Protein AF-A0A6B2LP23-F1 (afdb_monomer)

Structure (mmCIF, N/CA/C/O backbone):
data_AF-A0A6B2LP23-F1
#
_entry.id   AF-A0A6B2LP23-F1
#
loop_
_atom_site.group_PDB
_atom_site.id
_atom_site.type_symbol
_atom_site.label_atom_id
_atom_site.label_alt_id
_atom_site.label_comp_id
_atom_site.label_asym_id
_atom_site.label_entity_id
_atom_site.label_seq_id
_atom_site.pdbx_PDB_ins_code
_atom_site.Cartn_x
_atom_site.Cartn_y
_atom_site.Cartn_z
_atom_site.occupancy
_atom_site.B_iso_or_equiv
_atom_site.auth_seq_id
_atom_site.auth_comp_id
_atom_site.auth_asym_id
_atom_site.auth_atom_id
_atom_site.pdbx_PDB_model_num
ATOM 1 N N . MET A 1 1 ? 2.283 -11.602 -9.564 1.00 88.62 1 MET A N 1
ATOM 2 C CA . MET A 1 1 ? 1.653 -10.285 -9.827 1.00 88.62 1 MET A CA 1
ATOM 3 C C . MET A 1 1 ? 2.358 -9.670 -11.023 1.00 88.62 1 MET A C 1
ATOM 5 O O . MET A 1 1 ? 3.571 -9.829 -11.100 1.00 88.62 1 MET A O 1
ATOM 9 N N . PHE A 1 2 ? 1.636 -9.010 -11.930 1.00 93.81 2 PHE A N 1
ATOM 10 C CA . PHE A 1 2 ? 2.266 -8.207 -12.982 1.00 93.81 2 PHE A CA 1
ATOM 11 C C . PHE A 1 2 ? 2.449 -6.763 -12.512 1.00 93.81 2 PHE A C 1
ATOM 13 O O . PHE A 1 2 ? 1.570 -6.232 -11.833 1.00 93.81 2 PHE A O 1
ATOM 20 N N . CYS A 1 3 ? 3.569 -6.142 -12.864 1.00 94.75 3 CYS A N 1
ATOM 21 C CA . CYS A 1 3 ? 3.855 -4.735 -12.596 1.00 94.75 3 CYS A CA 1
ATOM 22 C C . CYS A 1 3 ? 4.630 -4.119 -13.772 1.00 94.75 3 CYS A C 1
ATOM 24 O O . CYS A 1 3 ? 5.289 -4.834 -14.522 1.00 94.75 3 CYS A O 1
ATOM 26 N N . TRP A 1 4 ? 4.473 -2.814 -13.979 1.00 96.56 4 TRP A N 1
ATOM 27 C CA . TRP A 1 4 ? 5.158 -2.023 -15.006 1.00 96.56 4 TRP A CA 1
ATOM 28 C C . TRP A 1 4 ? 5.021 -0.530 -14.681 1.00 96.56 4 TRP A C 1
ATOM 30 O O . TRP A 1 4 ? 4.245 -0.148 -13.803 1.00 96.56 4 TRP A O 1
ATOM 40 N N . GLY A 1 5 ? 5.747 0.315 -15.404 1.00 96.88 5 GLY A N 1
ATOM 41 C CA . GLY A 1 5 ? 5.750 1.767 -15.277 1.00 96.88 5 GLY A CA 1
ATOM 42 C C . GLY A 1 5 ? 6.988 2.298 -14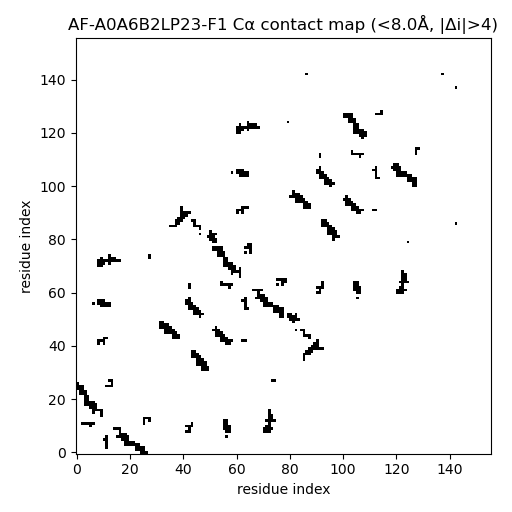.555 1.00 96.88 5 GLY A C 1
ATOM 43 O O . GLY A 1 5 ? 8.076 1.727 -14.657 1.00 96.88 5 GLY A O 1
ATOM 44 N N . ASN A 1 6 ? 6.816 3.421 -13.850 1.00 96.25 6 ASN A N 1
ATOM 45 C CA . ASN A 1 6 ? 7.891 4.069 -13.100 1.00 96.25 6 ASN A CA 1
ATOM 46 C C . ASN A 1 6 ? 8.418 3.158 -11.980 1.00 96.25 6 ASN A C 1
ATOM 48 O O . ASN A 1 6 ? 7.626 2.589 -11.227 1.00 96.25 6 ASN A O 1
ATOM 52 N N . ASN A 1 7 ? 9.741 3.077 -11.840 1.00 96.44 7 ASN A N 1
ATOM 53 C CA . ASN A 1 7 ? 10.406 2.282 -10.810 1.00 96.44 7 ASN A CA 1
ATOM 54 C C . ASN A 1 7 ? 11.598 2.995 -10.146 1.00 96.44 7 ASN A C 1
ATOM 56 O O . ASN A 1 7 ? 12.425 2.344 -9.511 1.00 96.44 7 ASN A O 1
ATOM 60 N N . GLU A 1 8 ? 11.688 4.323 -10.265 1.00 96.06 8 GLU A N 1
ATOM 61 C CA . GLU A 1 8 ? 12.770 5.131 -9.672 1.00 96.06 8 GLU A CA 1
ATOM 62 C C . GLU A 1 8 ? 12.987 4.868 -8.172 1.00 96.06 8 GLU A C 1
ATOM 64 O O . GLU A 1 8 ? 14.110 4.964 -7.677 1.00 96.06 8 GLU A O 1
ATOM 69 N N . PHE A 1 9 ? 11.925 4.497 -7.452 1.00 97.06 9 PHE A N 1
ATOM 70 C CA . PHE A 1 9 ? 11.954 4.232 -6.015 1.00 97.06 9 PHE A CA 1
ATOM 71 C C . PHE A 1 9 ? 11.767 2.750 -5.671 1.00 97.06 9 PHE A C 1
ATOM 73 O O . PHE A 1 9 ? 11.640 2.406 -4.497 1.00 97.06 9 PHE A O 1
ATOM 80 N N . GLY A 1 10 ? 11.737 1.862 -6.669 1.00 96.69 10 GLY A N 1
ATOM 81 C CA . GLY A 1 10 ? 11.528 0.432 -6.462 1.00 96.69 10 GLY A CA 1
ATOM 82 C C . GLY A 1 10 ? 10.064 0.025 -6.295 1.00 96.69 10 GLY A C 1
ATOM 83 O O . GLY A 1 10 ? 9.796 -1.078 -5.823 1.00 96.69 10 GLY A O 1
ATOM 84 N N . GLN A 1 11 ? 9.100 0.881 -6.651 1.00 97.12 11 GLN A N 1
ATOM 85 C CA . GLN A 1 11 ? 7.662 0.644 -6.462 1.00 97.12 11 GLN A CA 1
ATOM 86 C C . GLN A 1 11 ? 7.086 -0.519 -7.292 1.00 97.12 11 GLN A C 1
ATOM 88 O O . GLN A 1 11 ? 5.959 -0.953 -7.028 1.00 97.12 11 GLN A O 1
ATOM 93 N N . LEU A 1 12 ? 7.860 -1.083 -8.230 1.00 96.94 12 LEU A N 1
ATOM 94 C CA . LEU A 1 12 ? 7.539 -2.354 -8.892 1.00 96.94 12 LEU A CA 1
ATOM 95 C C . LEU A 1 12 ? 7.863 -3.578 -8.021 1.00 96.94 12 LEU A C 1
ATOM 97 O O . LEU A 1 12 ? 7.264 -4.638 -8.221 1.00 96.94 12 LEU A O 1
ATOM 101 N N . GLY A 1 13 ? 8.756 -3.439 -7.036 1.00 96.62 13 GLY A N 1
ATOM 102 C CA . GLY A 1 13 ? 9.062 -4.464 -6.033 1.00 96.62 13 GLY A CA 1
ATOM 103 C C . GLY A 1 13 ? 9.927 -5.619 -6.543 1.00 96.62 13 GLY A C 1
ATOM 104 O O . GLY A 1 13 ? 9.819 -6.729 -6.025 1.00 96.62 13 GLY A O 1
ATOM 105 N N . THR A 1 14 ? 10.717 -5.394 -7.591 1.00 94.25 14 THR A N 1
ATOM 106 C CA . THR A 1 14 ? 11.473 -6.418 -8.337 1.00 94.25 14 THR A CA 1
ATOM 107 C C . THR A 1 14 ? 12.907 -6.614 -7.841 1.00 94.25 14 THR A C 1
ATOM 109 O O . THR A 1 14 ? 13.632 -7.444 -8.379 1.00 94.25 14 THR A O 1
ATOM 112 N N . GLY A 1 15 ? 13.344 -5.844 -6.841 1.00 92.19 15 GLY A N 1
ATOM 113 C CA . GLY A 1 15 ? 14.742 -5.777 -6.404 1.00 92.19 15 GLY A CA 1
ATOM 114 C C . GLY A 1 15 ? 15.640 -4.935 -7.315 1.00 92.19 15 GLY A C 1
ATOM 115 O O . GLY A 1 15 ? 16.842 -4.862 -7.080 1.00 92.19 15 GLY A O 1
ATOM 116 N N . SER A 1 16 ? 15.067 -4.287 -8.329 1.00 82.94 16 SER A N 1
ATOM 117 C CA . SER A 1 16 ? 15.750 -3.412 -9.280 1.00 82.94 16 SER A CA 1
ATOM 118 C C . SER A 1 16 ? 15.043 -2.052 -9.357 1.00 82.94 16 SER A C 1
ATOM 120 O O . SER A 1 16 ? 13.901 -1.921 -8.914 1.00 82.94 16 SER A O 1
ATOM 122 N N . HIS A 1 17 ? 15.723 -1.041 -9.904 1.00 82.31 17 HIS A N 1
ATOM 1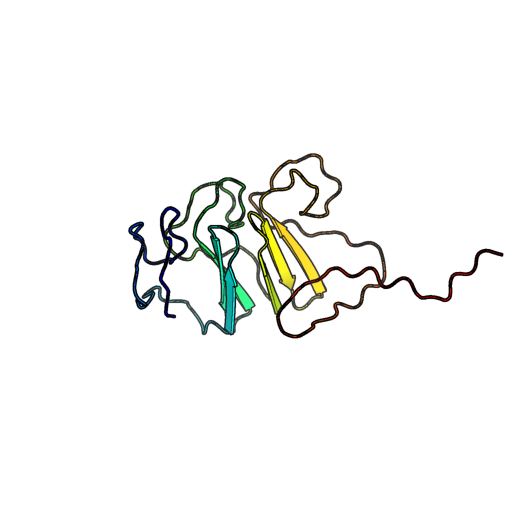23 C CA . HIS A 1 17 ? 15.204 0.321 -10.094 1.00 82.31 17 HIS A CA 1
ATOM 124 C C . HIS A 1 17 ? 15.018 0.818 -11.551 1.00 82.31 17 HIS A C 1
ATOM 126 O O . HIS A 1 17 ? 14.658 1.984 -11.715 1.00 82.31 17 HIS A O 1
ATOM 132 N N . PRO A 1 18 ? 15.268 0.049 -12.637 1.00 90.62 18 PRO A N 1
ATOM 133 C CA . PRO A 1 18 ? 14.880 0.511 -13.963 1.00 90.62 18 PRO A CA 1
ATOM 134 C C . PRO A 1 18 ? 13.354 0.468 -14.093 1.00 90.62 18 PRO A C 1
ATOM 136 O O . PRO A 1 18 ? 12.702 -0.466 -13.616 1.00 90.62 18 PRO A O 1
ATOM 139 N N . SER A 1 19 ? 12.798 1.507 -14.713 1.00 94.00 19 SER A N 1
ATOM 140 C CA . SER A 1 19 ? 11.392 1.559 -15.111 1.00 94.00 19 SER A CA 1
ATOM 141 C C . SER A 1 19 ? 11.120 0.543 -16.214 1.00 94.00 19 SER A C 1
ATOM 143 O O . SER A 1 19 ? 11.942 0.352 -17.108 1.00 94.00 19 SER A O 1
ATOM 145 N N . GLU A 1 20 ? 9.942 -0.067 -16.172 1.00 95.88 20 GLU A N 1
ATOM 146 C CA . GLU A 1 20 ? 9.568 -1.148 -17.080 1.00 95.88 20 GLU A CA 1
ATOM 147 C C . GLU A 1 20 ? 8.423 -0.675 -17.979 1.00 95.88 20 GLU A C 1
ATOM 149 O O . GLU A 1 20 ? 7.310 -0.482 -17.494 1.00 95.88 20 GLU A O 1
ATOM 154 N N . PRO A 1 21 ? 8.640 -0.447 -19.284 1.00 95.00 21 PRO A N 1
ATOM 155 C CA . PRO A 1 21 ? 7.589 0.066 -20.165 1.00 95.00 21 PRO A CA 1
ATOM 156 C C . PRO A 1 21 ? 6.520 -0.983 -20.509 1.00 95.00 21 PRO A C 1
ATOM 158 O O . PRO A 1 21 ? 5.478 -0.635 -21.064 1.00 95.00 21 PRO A O 1
ATOM 161 N N . PHE A 1 22 ? 6.756 -2.254 -20.172 1.00 94.75 22 PHE A N 1
ATOM 162 C CA . PHE A 1 22 ? 5.862 -3.374 -20.455 1.00 94.75 22 PHE A CA 1
ATOM 163 C C . PHE A 1 22 ? 5.602 -4.208 -19.192 1.00 94.75 22 PHE A C 1
ATOM 165 O O . PHE A 1 22 ? 6.445 -4.222 -18.295 1.00 94.75 22 PHE A O 1
ATOM 172 N N . PRO A 1 23 ? 4.461 -4.921 -19.104 1.00 96.81 23 PRO A N 1
ATOM 173 C CA . PRO A 1 23 ? 4.164 -5.819 -17.990 1.00 96.81 23 PRO A CA 1
ATOM 174 C C . PRO A 1 23 ? 5.259 -6.863 -17.763 1.00 96.81 23 PRO A C 1
ATOM 176 O O . PRO A 1 23 ? 5.539 -7.679 -18.641 1.00 96.81 23 PRO A O 1
ATOM 179 N N . ILE A 1 24 ? 5.811 -6.890 -16.551 1.00 94.44 24 ILE A N 1
ATOM 180 C CA . ILE A 1 24 ? 6.726 -7.933 -16.081 1.00 94.44 24 ILE A CA 1
ATOM 181 C C . ILE A 1 24 ? 6.134 -8.670 -14.882 1.00 94.44 24 ILE A C 1
ATOM 183 O O . ILE A 1 24 ? 5.226 -8.177 -14.210 1.00 94.44 24 ILE A O 1
ATOM 187 N N . ILE A 1 25 ? 6.644 -9.867 -14.600 1.00 92.19 25 ILE A N 1
ATOM 188 C CA . ILE A 1 25 ? 6.252 -10.637 -13.419 1.00 92.19 25 ILE A CA 1
ATOM 189 C C . ILE A 1 25 ? 7.127 -10.205 -12.242 1.00 92.19 25 ILE A C 1
ATOM 191 O O . ILE A 1 25 ? 8.340 -10.395 -12.266 1.00 92.19 25 ILE A O 1
ATOM 195 N N . ASN A 1 26 ? 6.506 -9.698 -11.176 1.00 91.81 26 ASN A N 1
ATOM 196 C CA . ASN A 1 26 ? 7.174 -9.602 -9.883 1.00 91.81 26 ASN A CA 1
ATOM 197 C C . ASN A 1 26 ? 7.334 -11.022 -9.306 1.00 91.81 26 ASN A C 1
ATOM 199 O O . ASN A 1 26 ? 6.333 -11.703 -9.050 1.00 91.81 26 ASN A O 1
ATOM 203 N N . THR A 1 27 ? 8.584 -11.453 -9.127 1.00 91.25 27 THR A N 1
ATOM 204 C CA . THR A 1 27 ? 8.977 -12.797 -8.673 1.00 91.25 27 THR A CA 1
ATOM 205 C C . THR A 1 27 ? 9.158 -12.912 -7.158 1.00 91.25 27 THR A C 1
ATOM 207 O O . THR A 1 27 ? 9.580 -13.963 -6.674 1.00 91.25 27 THR A O 1
ATOM 210 N N . PHE A 1 28 ? 8.833 -11.870 -6.385 1.00 94.81 28 PHE A N 1
ATOM 211 C CA . PHE A 1 28 ?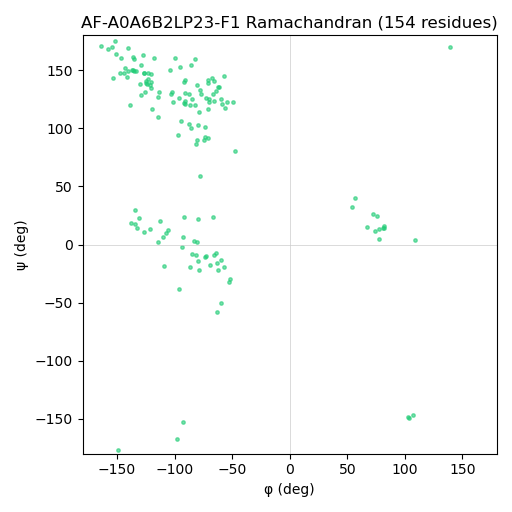 8.885 -11.934 -4.930 1.00 94.81 28 PHE A CA 1
ATOM 212 C C . PHE A 1 28 ? 7.950 -13.031 -4.403 1.00 94.81 28 PHE A C 1
ATOM 214 O O . PHE A 1 28 ? 6.747 -13.050 -4.680 1.00 94.81 28 PHE A O 1
ATOM 221 N N . ALA A 1 29 ? 8.512 -13.942 -3.611 1.00 95.38 29 ALA A N 1
ATOM 222 C CA . ALA A 1 29 ? 7.782 -15.043 -3.003 1.00 95.38 29 ALA A CA 1
ATOM 223 C C . ALA A 1 29 ? 7.040 -14.564 -1.744 1.00 95.38 29 ALA A C 1
ATOM 225 O O . ALA A 1 29 ? 7.574 -14.589 -0.634 1.00 95.38 29 ALA A O 1
ATOM 226 N N . PHE A 1 30 ? 5.797 -14.113 -1.918 1.00 96.50 30 PHE A N 1
ATOM 227 C CA . PHE A 1 30 ? 4.914 -13.815 -0.791 1.00 96.50 30 PHE A CA 1
ATOM 228 C C . PHE A 1 30 ? 4.567 -15.102 -0.021 1.00 96.50 30 PHE A C 1
ATOM 230 O O . PHE A 1 30 ? 4.329 -16.136 -0.647 1.00 96.50 30 PHE A O 1
ATOM 237 N N . PRO A 1 31 ? 4.503 -15.061 1.324 1.00 97.25 31 PRO A N 1
ATOM 238 C CA . PRO A 1 31 ? 4.239 -16.252 2.138 1.00 97.25 31 PRO A CA 1
ATOM 239 C C . PRO A 1 31 ? 2.811 -16.800 1.998 1.00 97.25 31 PRO A C 1
ATOM 241 O O . PRO A 1 31 ? 2.555 -17.941 2.371 1.00 97.25 31 PRO A O 1
ATOM 244 N N . SER A 1 32 ? 1.875 -16.002 1.485 1.00 97.31 32 SER A N 1
ATOM 245 C CA . SER A 1 32 ? 0.496 -16.405 1.215 1.00 97.31 32 SER A CA 1
ATOM 246 C C . SER A 1 32 ? -0.093 -15.582 0.060 1.00 97.31 32 SER A C 1
ATOM 248 O O . SER A 1 32 ? 0.570 -14.702 -0.497 1.00 97.31 32 SER A O 1
ATOM 250 N N . GLN A 1 33 ? -1.317 -15.908 -0.364 1.00 97.50 33 GLN A N 1
ATOM 251 C CA . GLN A 1 33 ? -1.924 -15.326 -1.560 1.00 97.50 33 GLN A CA 1
ATOM 252 C C . GLN A 1 33 ? -2.149 -13.819 -1.395 1.00 97.50 33 GLN A C 1
ATOM 254 O O . GLN A 1 33 ? -2.744 -13.380 -0.415 1.00 97.50 33 GLN A O 1
ATOM 259 N N . ILE A 1 34 ? -1.746 -13.023 -2.387 1.00 97.56 34 ILE A N 1
ATOM 260 C CA . ILE A 1 34 ? -2.120 -11.605 -2.458 1.00 97.56 34 ILE A CA 1
ATOM 261 C C . ILE A 1 34 ? -3.612 -11.513 -2.789 1.00 97.56 34 ILE A C 1
ATOM 263 O O . ILE A 1 34 ? -4.041 -12.012 -3.828 1.00 97.56 34 ILE A O 1
ATOM 267 N N . ILE A 1 35 ? -4.388 -10.840 -1.938 1.00 97.44 35 ILE A N 1
ATOM 268 C CA . ILE A 1 35 ? -5.836 -10.652 -2.131 1.00 97.44 35 ILE A CA 1
ATOM 269 C C . ILE A 1 35 ? -6.211 -9.212 -2.487 1.00 97.44 35 ILE A C 1
ATOM 271 O O . ILE A 1 35 ? -7.301 -8.967 -3.000 1.00 97.44 35 ILE A O 1
ATOM 275 N N . LYS A 1 36 ? -5.330 -8.240 -2.220 1.00 97.56 36 LYS A N 1
ATOM 276 C CA . LYS A 1 36 ? -5.540 -6.834 -2.585 1.00 97.56 36 LYS A CA 1
ATOM 277 C C . LYS A 1 36 ? -4.210 -6.112 -2.759 1.00 97.56 36 LYS A C 1
ATOM 279 O O . LYS A 1 36 ? -3.270 -6.351 -2.006 1.00 97.56 36 LYS A O 1
ATOM 284 N N . ILE A 1 37 ? -4.166 -5.205 -3.729 1.00 97.50 37 ILE A N 1
ATOM 285 C CA . ILE A 1 37 ? -3.042 -4.301 -3.982 1.00 97.50 37 ILE A CA 1
ATOM 286 C C . ILE A 1 37 ? -3.576 -2.869 -3.980 1.00 97.50 37 ILE A C 1
ATOM 288 O O . ILE A 1 37 ? -4.675 -2.613 -4.482 1.00 97.50 37 ILE A O 1
ATOM 292 N N . LYS A 1 38 ? -2.815 -1.941 -3.402 1.00 97.88 38 LYS A N 1
ATOM 293 C CA . LYS A 1 38 ? -3.046 -0.494 -3.499 1.00 97.88 38 LYS A CA 1
ATOM 294 C C . LYS A 1 38 ? -1.712 0.204 -3.753 1.00 97.88 38 LYS A C 1
ATOM 296 O O . LYS A 1 38 ? -0.671 -0.290 -3.327 1.00 97.88 38 LYS A O 1
ATOM 301 N N . CYS A 1 39 ? -1.759 1.336 -4.441 1.00 96.38 39 CYS A N 1
ATOM 302 C CA . CYS A 1 39 ? -0.582 2.137 -4.760 1.00 96.38 39 CYS A CA 1
ATOM 303 C C . CYS A 1 39 ? -0.790 3.563 -4.253 1.00 96.38 39 CYS A C 1
ATOM 305 O O . CYS A 1 39 ? -1.888 4.110 -4.375 1.00 96.38 39 CYS A O 1
ATOM 307 N N . GLY A 1 40 ? 0.257 4.150 -3.681 1.00 96.75 40 GLY A N 1
ATOM 308 C CA . GLY A 1 40 ? 0.356 5.586 -3.452 1.00 96.75 40 GLY A CA 1
ATOM 309 C C . GLY A 1 40 ? 1.052 6.284 -4.615 1.00 9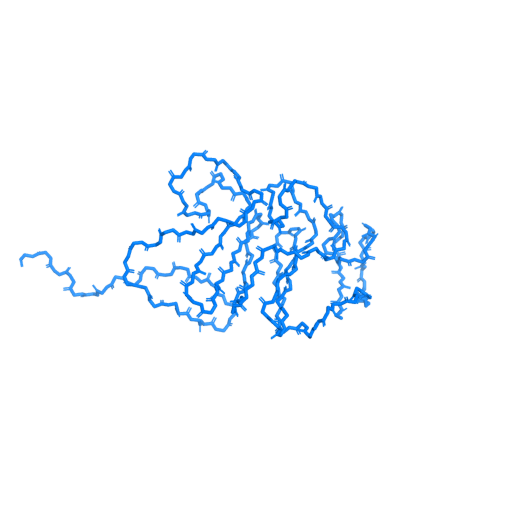6.75 40 GLY A C 1
ATOM 310 O O . GLY A 1 40 ? 1.032 5.791 -5.738 1.00 96.75 40 GLY A O 1
ATOM 311 N N . GLY A 1 41 ? 1.696 7.425 -4.347 1.00 97.12 41 GLY A N 1
ATOM 312 C CA . GLY A 1 41 ? 2.430 8.170 -5.376 1.00 97.12 41 GLY A CA 1
ATOM 313 C C . GLY A 1 41 ? 3.606 7.369 -5.940 1.00 97.12 41 GLY A C 1
ATOM 314 O O . GLY A 1 41 ? 3.649 7.085 -7.129 1.00 97.12 41 GLY A O 1
ATOM 315 N N . ASN A 1 42 ? 4.527 6.961 -5.063 1.00 97.81 42 ASN A N 1
ATOM 316 C CA . ASN A 1 42 ? 5.725 6.186 -5.417 1.00 97.81 42 ASN A CA 1
ATOM 317 C C . ASN A 1 42 ? 5.925 4.956 -4.516 1.00 97.81 42 ASN A C 1
ATOM 319 O O . ASN A 1 42 ? 7.042 4.476 -4.366 1.00 97.81 42 ASN A O 1
ATOM 323 N N . HIS A 1 43 ? 4.868 4.454 -3.877 1.00 98.56 43 HIS A N 1
ATOM 324 C CA . HIS A 1 43 ? 4.932 3.253 -3.044 1.00 98.56 43 HIS A CA 1
ATOM 325 C C . HIS A 1 43 ? 3.735 2.345 -3.314 1.00 98.56 43 HIS A C 1
ATOM 327 O O . HIS A 1 43 ? 2.706 2.787 -3.825 1.00 98.56 43 HIS A O 1
ATOM 333 N N . SER A 1 44 ? 3.869 1.085 -2.933 1.00 98.38 44 SER A N 1
ATOM 334 C CA . SER A 1 44 ? 2.890 0.037 -3.188 1.00 98.38 44 SER A CA 1
ATOM 335 C C . SER A 1 44 ? 2.641 -0.764 -1.916 1.00 98.38 44 SER A C 1
ATOM 337 O O . SER A 1 44 ? 3.532 -0.916 -1.077 1.00 98.38 44 SER A O 1
ATOM 339 N N . MET A 1 45 ? 1.424 -1.281 -1.779 1.00 98.62 45 MET A N 1
ATOM 340 C CA . MET A 1 45 ? 0.977 -2.112 -0.667 1.00 98.62 45 MET A CA 1
ATOM 341 C C . MET A 1 45 ? 0.300 -3.378 -1.186 1.00 98.62 45 MET A C 1
ATOM 343 O O . MET A 1 45 ? -0.538 -3.315 -2.087 1.00 98.62 45 MET A O 1
ATOM 347 N N . ALA A 1 46 ? 0.593 -4.513 -0.557 1.00 98.44 46 ALA A N 1
ATOM 348 C CA . ALA A 1 46 ? -0.126 -5.768 -0.746 1.00 98.44 46 ALA A CA 1
ATOM 349 C C . ALA A 1 46 ? -0.724 -6.240 0.580 1.00 98.44 46 ALA A C 1
ATOM 351 O O . ALA A 1 46 ? -0.042 -6.256 1.605 1.00 98.44 46 ALA A O 1
ATOM 352 N N . LEU A 1 47 ? -1.987 -6.656 0.532 1.00 98.62 47 LEU A N 1
ATOM 353 C CA . LEU A 1 47 ? -2.664 -7.397 1.589 1.00 98.62 47 LEU A CA 1
ATOM 354 C C . LEU A 1 47 ? -2.732 -8.863 1.182 1.00 98.62 47 LEU A C 1
ATOM 356 O O . LEU A 1 47 ? -3.176 -9.187 0.075 1.00 98.62 47 LEU A O 1
ATOM 360 N N . LEU A 1 48 ? -2.308 -9.729 2.090 1.00 98.44 48 LEU A N 1
ATOM 361 C CA . LEU A 1 48 ? -2.290 -11.166 1.890 1.00 98.44 48 LEU A CA 1
ATOM 362 C C . LEU A 1 48 ? -3.494 -11.832 2.569 1.00 98.44 48 LEU A C 1
ATOM 364 O O . LEU A 1 48 ? -4.118 -11.264 3.467 1.00 98.44 48 LEU A O 1
ATOM 368 N N . SER A 1 49 ? -3.817 -13.054 2.146 1.00 98.00 49 SER A N 1
ATOM 369 C CA . SER A 1 49 ? -4.944 -13.844 2.657 1.00 98.00 49 SER A CA 1
ATOM 370 C C . SER A 1 49 ? -4.826 -14.196 4.143 1.00 98.00 49 SER A C 1
ATOM 372 O O . SER A 1 49 ? -5.836 -14.463 4.784 1.00 98.00 49 SER A O 1
ATOM 374 N N . ASP A 1 50 ? -3.613 -14.187 4.701 1.00 97.88 50 ASP A N 1
ATOM 375 C CA . ASP A 1 50 ? -3.355 -14.378 6.136 1.00 97.88 50 ASP A CA 1
ATOM 376 C C . ASP A 1 50 ? -3.514 -13.091 6.975 1.00 97.88 50 ASP A C 1
ATOM 378 O O . ASP A 1 50 ? -3.261 -13.091 8.181 1.00 97.88 50 ASP A O 1
ATOM 382 N N . GLY A 1 51 ? -3.915 -11.979 6.350 1.00 97.88 51 GLY A N 1
ATOM 383 C CA . GLY A 1 51 ? -4.084 -10.686 7.010 1.00 97.88 51 GLY A CA 1
ATOM 384 C C . GLY A 1 51 ? -2.774 -9.941 7.282 1.00 97.88 51 GLY A C 1
ATOM 385 O O . GLY A 1 51 ? -2.778 -8.980 8.057 1.00 97.88 51 GLY A O 1
ATOM 386 N N . SER A 1 52 ? -1.652 -10.360 6.690 1.00 98.50 52 SER A N 1
ATOM 387 C CA . SER A 1 52 ? -0.398 -9.603 6.705 1.00 98.50 52 SER A CA 1
ATOM 388 C C . SER A 1 52 ? -0.333 -8.569 5.578 1.00 98.50 52 SER A C 1
ATOM 390 O O . SER A 1 52 ? -0.981 -8.698 4.537 1.00 98.50 52 SER A O 1
ATOM 392 N N . VAL A 1 53 ? 0.457 -7.513 5.799 1.00 98.62 53 VAL A N 1
ATOM 393 C CA . VAL A 1 53 ? 0.658 -6.424 4.837 1.00 98.62 53 VAL A CA 1
ATOM 394 C C . VAL A 1 53 ? 2.132 -6.256 4.524 1.00 98.62 53 VAL A C 1
ATOM 396 O O . VAL A 1 53 ? 2.984 -6.275 5.415 1.00 98.62 53 VAL A O 1
ATOM 399 N N . TYR A 1 54 ? 2.413 -6.052 3.244 1.00 98.69 54 TYR A N 1
ATOM 400 C CA . TYR A 1 54 ? 3.735 -5.747 2.722 1.00 98.69 54 TYR A CA 1
ATOM 401 C C . TYR A 1 54 ? 3.703 -4.395 2.016 1.00 98.69 54 TYR A C 1
ATOM 403 O O . TYR A 1 54 ? 2.746 -4.110 1.299 1.00 98.69 54 TYR A O 1
ATOM 411 N N . CYS A 1 55 ? 4.748 -3.591 2.203 1.00 98.62 55 CYS A N 1
ATOM 412 C CA . CYS A 1 55 ? 4.939 -2.309 1.527 1.00 98.62 55 CYS A CA 1
ATOM 413 C C . CYS A 1 55 ? 6.307 -2.262 0.834 1.00 98.62 55 CYS A C 1
ATOM 415 O O . CYS A 1 55 ? 7.265 -2.869 1.315 1.00 98.62 55 CYS A O 1
ATOM 417 N N . TRP A 1 56 ? 6.400 -1.552 -0.289 1.00 98.62 56 TRP A N 1
ATOM 418 C CA . TRP A 1 56 ? 7.655 -1.288 -1.005 1.00 98.62 56 TRP A CA 1
ATOM 419 C C . TRP A 1 56 ? 7.577 0.004 -1.826 1.00 98.62 56 TRP A C 1
ATOM 421 O O . TRP A 1 56 ? 6.497 0.572 -1.982 1.00 98.62 56 TRP A O 1
ATOM 431 N N 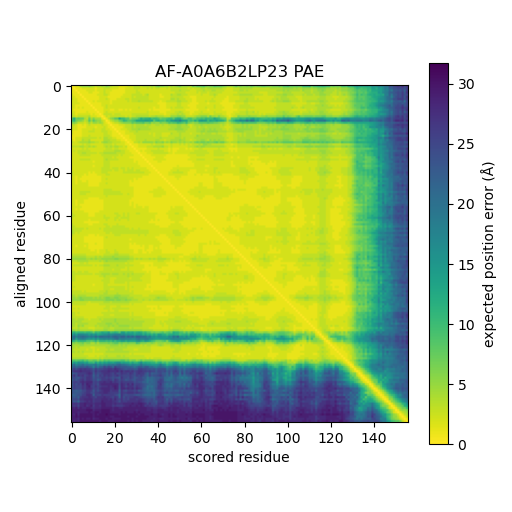. GLY A 1 57 ? 8.712 0.465 -2.349 1.00 98.56 57 GLY A N 1
ATOM 432 C CA . GLY A 1 57 ? 8.857 1.727 -3.071 1.00 98.56 57 GLY A CA 1
ATOM 433 C C . GLY A 1 57 ? 9.500 2.835 -2.232 1.00 98.56 57 GLY A C 1
ATOM 434 O O . GLY A 1 57 ? 10.325 2.571 -1.353 1.00 98.56 57 GLY A O 1
ATOM 435 N N . ASP A 1 58 ? 9.093 4.074 -2.507 1.00 98.56 58 ASP A N 1
ATOM 436 C CA . ASP A 1 58 ? 9.525 5.288 -1.811 1.00 98.56 58 ASP A CA 1
ATOM 437 C C . ASP A 1 58 ? 9.153 5.251 -0.326 1.00 98.56 58 ASP A C 1
ATOM 439 O O . ASP A 1 58 ? 8.022 4.922 0.041 1.00 98.56 58 ASP A O 1
ATOM 443 N N . ASN A 1 59 ? 10.099 5.641 0.524 1.00 98.50 59 ASN A N 1
ATOM 444 C CA . ASN A 1 59 ? 9.951 5.679 1.971 1.00 98.50 59 ASN A CA 1
ATOM 445 C C . ASN A 1 59 ? 10.469 6.980 2.600 1.00 98.50 59 ASN A C 1
ATOM 447 O O . ASN A 1 59 ? 10.681 7.030 3.813 1.00 98.50 59 ASN A O 1
ATOM 451 N N . GLN A 1 60 ? 10.654 8.048 1.817 1.00 98.31 60 GLN A N 1
ATOM 452 C CA . GLN A 1 60 ? 11.225 9.303 2.316 1.00 98.31 60 GLN A CA 1
ATOM 453 C C . GLN A 1 60 ? 10.511 9.851 3.567 1.00 98.31 60 GLN A C 1
ATOM 455 O O . GLN A 1 60 ? 11.153 10.425 4.445 1.00 98.31 60 GLN A O 1
ATOM 460 N N . TYR A 1 61 ? 9.201 9.637 3.703 1.00 98.00 61 TYR A N 1
ATOM 461 C CA . TYR A 1 61 ? 8.394 10.084 4.844 1.00 98.00 61 TYR A CA 1
ATOM 462 C C . TYR A 1 61 ? 7.965 8.946 5.778 1.00 98.00 61 TYR A C 1
ATOM 464 O O . TYR A 1 61 ? 7.123 9.156 6.651 1.00 98.00 61 TYR A O 1
ATOM 472 N N . GLY A 1 62 ? 8.514 7.743 5.606 1.00 98.25 62 GLY A N 1
ATOM 473 C CA . GLY A 1 62 ? 8.159 6.582 6.411 1.00 98.25 62 GLY A CA 1
ATOM 474 C C . GLY A 1 62 ? 6.887 5.875 5.943 1.0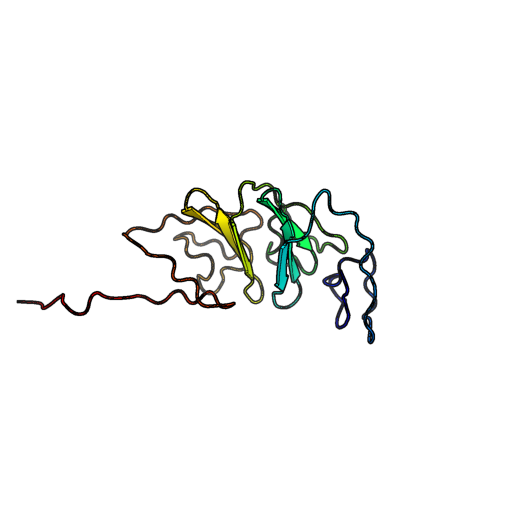0 98.25 62 GLY A C 1
ATOM 475 O O . GLY A 1 62 ? 6.341 5.077 6.699 1.00 98.25 62 GLY A O 1
ATOM 476 N N . GLN A 1 63 ? 6.390 6.156 4.729 1.00 98.56 63 GLN A N 1
ATOM 477 C CA . GLN A 1 63 ? 5.135 5.613 4.181 1.00 98.56 63 GLN A CA 1
ATOM 478 C C . GLN A 1 63 ? 5.125 4.087 3.983 1.00 98.56 63 GLN A C 1
ATOM 480 O O . GLN A 1 63 ? 4.065 3.518 3.716 1.00 98.56 63 GLN A O 1
ATOM 485 N N . LEU A 1 64 ? 6.259 3.405 4.173 1.00 98.75 64 LEU A N 1
ATOM 486 C CA . LEU A 1 64 ? 6.314 1.943 4.209 1.00 98.75 64 LEU A CA 1
ATOM 487 C C . LEU A 1 64 ? 6.033 1.357 5.598 1.00 98.75 64 LEU A C 1
ATOM 489 O O . LEU A 1 64 ? 5.671 0.189 5.686 1.00 98.75 64 LEU A O 1
ATOM 493 N N . GLY A 1 65 ? 6.152 2.135 6.680 1.00 98.44 65 GLY A N 1
ATOM 494 C CA . GLY A 1 65 ? 5.758 1.683 8.021 1.00 98.44 65 GLY A CA 1
ATOM 495 C C . GLY A 1 65 ? 6.699 0.639 8.634 1.00 98.44 65 GLY A C 1
ATOM 496 O O . GLY A 1 65 ? 6.268 -0.190 9.435 1.00 98.44 65 GLY A O 1
ATOM 497 N N . ILE A 1 66 ? 7.968 0.642 8.224 1.00 98.56 66 ILE A N 1
ATOM 498 C CA . ILE A 1 66 ? 8.977 -0.365 8.597 1.00 98.56 66 ILE A CA 1
ATOM 499 C C . ILE A 1 66 ? 10.005 0.144 9.619 1.00 98.56 66 ILE A C 1
ATOM 501 O O . ILE A 1 66 ? 11.021 -0.509 9.839 1.00 98.56 66 ILE A O 1
ATOM 505 N N . GLY A 1 67 ? 9.754 1.298 10.244 1.00 98.00 67 GLY A N 1
ATOM 506 C CA . GLY A 1 67 ? 10.602 1.849 11.306 1.00 98.00 67 GLY A CA 1
ATOM 507 C C . GLY A 1 67 ? 11.848 2.598 10.829 1.00 98.00 67 GLY A C 1
ATOM 508 O O . GLY A 1 67 ? 12.733 2.865 11.634 1.00 98.00 67 GLY A O 1
ATOM 509 N N . ASN A 1 68 ? 11.926 2.941 9.540 1.00 97.81 68 ASN A N 1
ATOM 510 C CA . ASN A 1 68 ? 12.973 3.785 8.957 1.00 97.81 68 ASN A CA 1
ATOM 511 C C . ASN A 1 68 ? 12.423 4.597 7.760 1.00 97.81 68 ASN A C 1
ATOM 513 O O . ASN A 1 68 ? 11.229 4.515 7.455 1.00 97.81 68 ASN A O 1
ATOM 517 N N . ASN A 1 69 ? 13.290 5.359 7.081 1.00 98.06 69 ASN A N 1
ATOM 518 C CA . ASN A 1 69 ? 12.976 6.140 5.871 1.00 98.06 69 ASN A CA 1
ATOM 519 C C . ASN A 1 69 ? 13.679 5.615 4.603 1.00 98.06 69 ASN A C 1
ATOM 521 O O . ASN A 1 69 ? 13.853 6.352 3.635 1.00 98.06 69 ASN A O 1
ATOM 525 N N . GLU A 1 70 ? 14.129 4.360 4.600 1.00 98.19 70 GLU A N 1
ATOM 526 C CA . GLU A 1 70 ? 14.861 3.792 3.465 1.00 98.19 70 GLU A CA 1
ATOM 527 C C . GLU A 1 70 ? 13.902 3.191 2.440 1.00 98.19 70 GLU A C 1
ATOM 529 O O . GLU A 1 70 ? 13.042 2.376 2.799 1.00 98.19 70 GLU A O 1
ATOM 534 N N . ASN A 1 71 ? 14.064 3.568 1.169 1.00 98.31 71 ASN A N 1
ATOM 535 C CA . ASN A 1 71 ? 13.312 2.984 0.057 1.00 98.31 71 ASN A CA 1
ATOM 536 C C . ASN A 1 71 ? 13.514 1.470 0.021 1.00 98.31 71 ASN A C 1
ATOM 538 O O . ASN A 1 71 ? 14.602 0.969 0.310 1.00 98.31 71 ASN A O 1
ATOM 542 N N . GLN A 1 72 ? 12.473 0.737 -0.357 1.00 98.25 72 GLN A N 1
ATOM 543 C CA . GLN A 1 72 ? 12.542 -0.716 -0.457 1.00 98.25 72 GLN A CA 1
ATOM 544 C C . GLN A 1 72 ? 12.242 -1.148 -1.881 1.00 98.25 72 GLN A C 1
ATOM 546 O O . GLN A 1 72 ? 11.128 -0.991 -2.370 1.00 98.25 72 GLN A O 1
ATOM 551 N N . PHE A 1 73 ? 13.230 -1.764 -2.520 1.00 97.19 73 PHE A N 1
ATOM 552 C CA . PHE A 1 73 ? 13.098 -2.304 -3.872 1.00 97.19 73 PHE A CA 1
ATOM 553 C C . PHE A 1 73 ? 12.430 -3.681 -3.896 1.00 97.19 73 PHE A C 1
ATOM 555 O O . PHE A 1 73 ? 12.087 -4.181 -4.962 1.00 97.19 73 PHE A O 1
ATOM 562 N N . ILE A 1 74 ? 12.227 -4.288 -2.726 1.00 97.06 74 ILE A N 1
ATOM 563 C CA . ILE A 1 74 ? 11.501 -5.544 -2.538 1.00 97.06 74 ILE A CA 1
ATOM 564 C C . ILE A 1 74 ? 10.397 -5.362 -1.486 1.00 97.06 74 ILE A C 1
ATOM 566 O O . ILE A 1 74 ? 10.588 -4.596 -0.538 1.00 97.06 74 ILE A O 1
ATOM 570 N N . PRO A 1 75 ? 9.259 -6.072 -1.605 1.00 98.31 75 PRO A N 1
ATOM 571 C CA . PRO A 1 75 ? 8.210 -6.092 -0.590 1.00 98.31 75 PRO A CA 1
ATOM 572 C C . PRO A 1 75 ? 8.747 -6.362 0.820 1.00 98.31 75 PRO A C 1
ATOM 574 O O . PRO A 1 75 ? 9.344 -7.405 1.094 1.00 98.31 75 PRO A O 1
ATOM 577 N N . LYS A 1 76 ? 8.481 -5.438 1.747 1.00 98.50 76 LYS A N 1
ATOM 578 C CA . LYS A 1 76 ? 8.846 -5.561 3.160 1.00 98.50 76 LYS A CA 1
ATOM 579 C C . LYS A 1 76 ? 7.598 -5.666 4.028 1.00 98.50 76 LYS A C 1
ATOM 581 O O . LYS A 1 76 ? 6.666 -4.877 3.897 1.00 98.50 76 LYS A O 1
ATOM 586 N N . LYS A 1 77 ? 7.584 -6.648 4.930 1.00 98.50 77 LYS A N 1
ATOM 587 C CA . LYS A 1 77 ? 6.474 -6.861 5.863 1.00 98.50 77 LYS A CA 1
ATOM 588 C C . LYS A 1 77 ? 6.367 -5.699 6.853 1.00 98.50 77 LYS A C 1
ATOM 590 O O . LYS A 1 77 ? 7.344 -5.370 7.525 1.00 98.50 77 LYS A O 1
ATOM 595 N N . VAL A 1 78 ? 5.165 -5.151 6.991 1.00 98.56 78 VAL A N 1
ATOM 596 C CA . VAL A 1 78 ? 4.806 -4.213 8.063 1.00 98.56 78 VAL A CA 1
ATOM 597 C C . VAL A 1 78 ? 4.511 -5.013 9.329 1.00 98.56 78 VAL A C 1
ATOM 599 O O . VAL A 1 78 ? 3.836 -6.041 9.264 1.00 98.56 78 VAL A O 1
ATOM 602 N N . GLN A 1 79 ? 4.992 -4.559 10.490 1.00 97.69 79 GLN A N 1
ATOM 603 C CA . GLN A 1 79 ? 4.808 -5.255 11.774 1.00 97.69 79 GLN A CA 1
ATOM 604 C C . GLN A 1 79 ? 3.396 -5.041 12.354 1.00 97.69 79 GLN A C 1
ATOM 606 O O . GLN A 1 79 ? 3.214 -4.512 13.448 1.00 97.69 79 GLN A O 1
ATOM 611 N N . LEU A 1 80 ? 2.386 -5.452 11.586 1.00 96.50 80 LEU A N 1
ATOM 612 C CA . LEU A 1 80 ? 0.973 -5.516 11.944 1.00 96.50 80 LEU A CA 1
ATOM 613 C C . LEU A 1 80 ? 0.380 -6.853 11.473 1.00 96.50 80 LEU A C 1
ATOM 615 O O . LEU A 1 80 ? 0.913 -7.513 10.580 1.00 96.50 80 LEU A O 1
ATOM 619 N N . SER A 1 81 ? -0.739 -7.247 12.071 1.00 95.44 81 SER A N 1
ATOM 620 C CA . SER A 1 81 ? -1.457 -8.480 11.745 1.00 95.44 81 SER A CA 1
ATOM 621 C C . SER A 1 81 ? -2.967 -8.264 11.770 1.00 95.44 81 SER A C 1
ATOM 623 O O . SER A 1 81 ? -3.455 -7.232 12.244 1.00 95.44 81 SER A O 1
ATOM 625 N N . ASN A 1 82 ? -3.706 -9.260 11.274 1.00 96.12 82 ASN A N 1
ATOM 626 C CA . ASN A 1 82 ? -5.166 -9.252 11.209 1.00 96.12 82 ASN A CA 1
ATOM 627 C C . ASN A 1 82 ? -5.703 -8.047 10.428 1.00 96.12 82 ASN A C 1
ATOM 629 O O . ASN A 1 82 ? -6.680 -7.421 10.844 1.00 96.12 82 ASN A O 1
ATOM 633 N N . ILE A 1 83 ? -5.040 -7.681 9.328 1.00 97.62 83 ILE A N 1
ATOM 634 C CA . ILE A 1 83 ? -5.480 -6.593 8.461 1.00 97.62 83 ILE A CA 1
ATOM 635 C C . ILE A 1 83 ? -6.643 -7.068 7.594 1.00 97.62 83 ILE A C 1
ATOM 637 O O . ILE A 1 83 ? -6.572 -8.106 6.946 1.00 97.62 83 ILE A O 1
ATOM 641 N N . LEU A 1 84 ? -7.716 -6.279 7.585 1.00 95.81 84 LEU A N 1
ATOM 642 C CA . LEU A 1 84 ? -8.892 -6.490 6.750 1.00 95.81 84 LEU A CA 1
ATOM 643 C C . LEU A 1 84 ? -8.807 -5.661 5.465 1.00 95.81 84 LEU A C 1
ATOM 645 O O . LEU A 1 84 ? -9.252 -6.109 4.413 1.00 95.81 84 LEU A O 1
ATOM 649 N N . GLN A 1 85 ? -8.286 -4.433 5.552 1.00 95.12 85 GLN A N 1
ATOM 650 C CA . GLN A 1 85 ? -8.249 -3.474 4.445 1.00 95.12 85 GLN A CA 1
ATOM 651 C C . GLN A 1 85 ? -6.965 -2.645 4.459 1.00 95.12 85 GLN A C 1
ATOM 653 O O . GLN A 1 85 ? -6.446 -2.308 5.524 1.00 95.12 85 GLN A O 1
ATOM 658 N N . ILE A 1 86 ? -6.509 -2.282 3.260 1.00 97.44 86 ILE A N 1
ATOM 659 C CA . ILE A 1 86 ? -5.359 -1.410 3.000 1.00 97.44 86 ILE A CA 1
ATOM 660 C C . ILE A 1 86 ? -5.799 -0.209 2.154 1.00 97.44 86 ILE A C 1
ATOM 662 O O . ILE A 1 86 ? -6.688 -0.340 1.308 1.00 97.44 86 ILE A O 1
ATOM 666 N N . CYS A 1 87 ? -5.170 0.945 2.364 1.00 96.50 87 CYS A N 1
ATOM 667 C CA . CYS A 1 87 ? -5.349 2.153 1.564 1.00 96.50 87 CYS A CA 1
ATOM 668 C C . CYS A 1 87 ? -4.036 2.942 1.502 1.00 96.50 87 CYS A C 1
ATOM 670 O O . CYS A 1 87 ? -3.277 2.970 2.471 1.00 96.50 87 CYS A O 1
ATOM 672 N N . CYS A 1 88 ? -3.809 3.619 0.379 1.00 94.25 88 CYS A N 1
ATOM 673 C CA . CYS A 1 88 ? -2.671 4.504 0.167 1.00 94.25 88 CYS A CA 1
ATOM 674 C C . CYS A 1 88 ? -3.185 5.906 -0.155 1.00 94.25 88 CYS A C 1
ATOM 676 O O . CYS A 1 88 ? -4.108 6.062 -0.952 1.00 94.25 88 CYS A O 1
ATOM 678 N N . GLY A 1 89 ? -2.558 6.921 0.425 1.00 95.81 89 GLY A N 1
ATOM 679 C CA . GLY A 1 89 ? -2.527 8.254 -0.159 1.00 95.81 89 GLY A CA 1
ATOM 680 C C . GLY A 1 89 ? -1.218 8.482 -0.913 1.00 95.81 89 GLY A C 1
ATOM 681 O O . GLY A 1 89 ? -0.442 7.557 -1.139 1.00 95.81 89 GLY A O 1
ATOM 682 N N . TYR A 1 90 ? -0.928 9.735 -1.275 1.00 97.19 90 TYR A N 1
ATOM 683 C CA . TYR A 1 90 ? 0.270 10.049 -2.066 1.00 97.19 90 TYR A CA 1
ATOM 684 C C . TYR A 1 90 ? 1.583 9.635 -1.365 1.00 97.19 90 TYR A C 1
ATOM 686 O O . TYR A 1 90 ? 2.398 8.913 -1.938 1.00 97.19 90 TYR A O 1
ATOM 694 N N . SER A 1 91 ? 1.750 10.024 -0.096 1.00 97.75 91 SER A N 1
ATOM 695 C CA . SER A 1 91 ? 2.932 9.711 0.736 1.00 97.75 91 SER A CA 1
ATOM 696 C C . SER A 1 91 ? 2.549 9.227 2.138 1.00 97.75 91 SER A C 1
ATOM 698 O O . SER A 1 91 ? 3.251 9.506 3.107 1.00 97.75 91 SER A O 1
ATOM 700 N N . HIS A 1 92 ? 1.394 8.581 2.277 1.00 97.94 92 HIS A N 1
ATOM 701 C CA . HIS A 1 92 ? 0.945 7.993 3.537 1.00 97.94 92 HIS A CA 1
ATOM 702 C C . HIS A 1 92 ? 0.132 6.731 3.272 1.00 97.94 92 HIS A C 1
ATOM 704 O O . HIS A 1 92 ? -0.393 6.543 2.175 1.00 97.94 92 HIS A O 1
ATOM 710 N N . SER A 1 93 ? 0.010 5.909 4.301 1.00 98.38 93 SER A N 1
ATOM 711 C CA . SER A 1 93 ? -0.579 4.579 4.229 1.00 98.38 93 SER A CA 1
ATOM 712 C C . SER A 1 93 ? -1.514 4.369 5.403 1.00 98.38 93 SER A C 1
ATOM 714 O O . SER A 1 93 ? -1.315 4.930 6.486 1.00 98.38 93 SER A O 1
ATOM 716 N N . MET A 1 94 ? -2.553 3.571 5.181 1.00 97.69 94 MET A N 1
ATOM 717 C CA . MET A 1 94 ? -3.596 3.314 6.164 1.00 97.69 94 MET A CA 1
ATOM 718 C C . MET A 1 94 ? -4.036 1.857 6.107 1.00 97.69 94 MET A C 1
ATOM 720 O O . MET A 1 94 ? -4.144 1.268 5.029 1.00 97.69 94 MET A O 1
ATOM 724 N N . VAL A 1 95 ? -4.353 1.283 7.266 1.00 96.94 95 VAL A N 1
ATOM 725 C CA . VAL A 1 95 ? -4.944 -0.058 7.357 1.00 96.94 95 VAL A CA 1
ATOM 726 C C . VAL A 1 95 ? -6.019 -0.131 8.419 1.00 96.94 95 VAL A C 1
ATOM 728 O O . VAL A 1 95 ? -5.943 0.530 9.456 1.00 96.94 95 VAL A O 1
ATOM 731 N N . ILE A 1 96 ? -6.992 -1.003 8.181 1.00 94.44 96 ILE A N 1
ATOM 732 C CA . ILE A 1 96 ? -8.025 -1.351 9.154 1.00 94.44 96 ILE A CA 1
ATOM 733 C C . ILE A 1 96 ? -7.838 -2.815 9.523 1.00 94.44 96 ILE A C 1
ATOM 735 O O . ILE A 1 96 ? -7.774 -3.682 8.652 1.00 94.44 96 ILE A O 1
ATOM 739 N N . THR A 1 97 ? -7.742 -3.088 10.820 1.00 94.25 97 THR A N 1
ATOM 740 C CA . THR A 1 97 ? -7.682 -4.459 11.342 1.00 94.25 97 THR A CA 1
ATOM 741 C C . THR A 1 97 ? -9.082 -5.063 11.463 1.00 94.25 97 THR A C 1
ATOM 743 O O . THR A 1 97 ? -10.058 -4.329 11.607 1.00 94.25 97 THR A O 1
ATOM 746 N N . ALA A 1 98 ? -9.184 -6.392 11.512 1.00 90.56 98 ALA A N 1
ATOM 747 C CA . ALA A 1 98 ? -10.431 -7.123 11.765 1.00 90.56 98 ALA A CA 1
ATOM 748 C C . ALA A 1 98 ? -11.111 -6.740 13.097 1.00 90.56 98 ALA A C 1
ATOM 750 O O . ALA A 1 98 ? -12.311 -6.921 13.259 1.00 90.56 98 ALA A O 1
ATOM 751 N N . ASN A 1 99 ? -10.360 -6.145 14.031 1.00 89.19 99 ASN A N 1
ATOM 752 C CA . ASN A 1 99 ? -10.870 -5.622 15.300 1.00 89.19 99 ASN A CA 1
ATOM 753 C C . ASN A 1 99 ? -11.271 -4.135 15.213 1.00 89.19 99 ASN A C 1
ATOM 755 O O . ASN A 1 99 ? -11.226 -3.430 16.223 1.00 89.19 99 ASN A O 1
ATOM 759 N N . ASN A 1 100 ? -11.579 -3.629 14.012 1.00 87.19 100 ASN A N 1
ATOM 760 C CA . ASN A 1 100 ? -11.974 -2.241 13.733 1.00 87.19 100 ASN A CA 1
ATOM 761 C C . ASN A 1 100 ? -10.984 -1.181 14.251 1.00 87.19 100 ASN A C 1
ATOM 763 O O . ASN A 1 100 ? -11.365 -0.077 14.636 1.00 87.19 100 ASN A O 1
ATOM 767 N N . LYS A 1 101 ? -9.686 -1.504 14.272 1.00 90.69 101 LYS A N 1
ATOM 768 C CA . LYS A 1 101 ? -8.628 -0.536 14.612 1.00 90.69 101 LYS A CA 1
ATOM 769 C C . LYS A 1 101 ? -8.037 0.050 13.336 1.00 90.69 101 LYS A C 1
ATOM 771 O O . LYS A 1 101 ? -7.568 -0.720 12.500 1.00 90.69 101 LYS A O 1
ATOM 776 N N . LEU A 1 102 ? -8.016 1.378 13.243 1.00 92.75 102 LEU A N 1
ATOM 777 C CA . LEU A 1 102 ? -7.360 2.132 12.176 1.00 92.75 102 LEU A CA 1
ATOM 778 C C . LEU A 1 102 ? -5.915 2.464 12.565 1.00 92.75 102 LEU A C 1
ATOM 780 O O . LEU A 1 102 ? -5.666 2.986 13.656 1.00 92.75 102 LEU A O 1
ATOM 784 N N . TYR A 1 103 ? -4.980 2.180 11.663 1.00 95.69 103 TYR A N 1
ATOM 785 C CA . TYR A 1 103 ? -3.577 2.573 11.774 1.00 95.69 103 TYR A CA 1
ATOM 786 C C . TYR A 1 103 ? -3.163 3.393 10.558 1.00 95.69 103 TYR A C 1
ATOM 788 O O . TYR A 1 103 ? -3.578 3.076 9.443 1.00 95.69 103 TYR A O 1
ATOM 796 N N . THR A 1 104 ? -2.324 4.403 10.775 1.00 96.56 104 THR A N 1
ATOM 797 C CA . THR A 1 104 ? -1.798 5.295 9.734 1.00 96.56 104 THR A CA 1
ATOM 798 C C . THR A 1 104 ? -0.307 5.558 9.923 1.00 96.56 104 THR A C 1
ATOM 800 O O . THR A 1 104 ? 0.212 5.497 11.041 1.00 96.56 104 THR A O 1
ATOM 803 N N . TRP A 1 105 ? 0.409 5.797 8.824 1.00 98.00 105 TRP A N 1
ATOM 804 C CA . TRP A 1 105 ? 1.831 6.161 8.823 1.00 98.00 105 TRP A CA 1
ATOM 805 C C . TRP A 1 105 ? 2.236 6.886 7.532 1.00 98.00 105 TRP A C 1
ATOM 807 O O . TRP A 1 105 ? 1.476 6.908 6.565 1.00 98.00 105 TRP A O 1
ATOM 817 N N . GLY A 1 106 ? 3.430 7.481 7.505 1.00 98.19 106 GLY A N 1
ATOM 818 C CA . GLY A 1 106 ? 3.947 8.285 6.394 1.00 98.19 106 GLY A CA 1
ATOM 819 C C . GLY A 1 106 ? 3.984 9.784 6.688 1.00 98.19 106 GLY A C 1
ATOM 820 O O . GLY A 1 106 ? 4.219 10.199 7.819 1.00 98.19 106 GLY A O 1
ATOM 821 N N . LYS A 1 107 ? 3.769 10.613 5.665 1.00 96.88 107 LYS A N 1
ATOM 822 C CA . LYS A 1 107 ? 3.764 12.082 5.751 1.00 96.88 107 LYS A CA 1
ATOM 823 C C . LYS A 1 107 ? 2.535 12.597 6.503 1.00 96.88 107 LYS A C 1
ATOM 825 O O . LYS A 1 107 ? 1.444 12.093 6.276 1.00 96.88 107 LYS A O 1
ATOM 830 N N . ASN A 1 108 ? 2.706 13.640 7.316 1.00 95.50 108 ASN A N 1
ATOM 831 C CA . ASN A 1 108 ? 1.660 14.282 8.125 1.00 95.50 108 ASN A CA 1
ATOM 832 C C . ASN A 1 108 ? 1.644 15.821 8.029 1.00 95.50 108 ASN A C 1
ATOM 834 O O . ASN A 1 108 ? 1.007 16.489 8.835 1.00 95.50 108 ASN A O 1
ATOM 838 N N . SER A 1 109 ? 2.337 16.419 7.057 1.00 92.88 109 SER A N 1
ATOM 839 C CA . SER A 1 109 ? 2.418 17.886 6.916 1.00 92.88 109 SER A CA 1
ATOM 840 C C . SER A 1 109 ? 1.066 18.591 6.721 1.00 92.88 109 SER A C 1
ATOM 842 O O . SER A 1 109 ? 1.001 19.812 6.781 1.00 92.88 109 SER A O 1
ATOM 844 N N . SER A 1 110 ? 0.009 17.839 6.423 1.00 90.38 110 SER A N 1
ATOM 845 C CA . SER A 1 110 ? -1.358 18.316 6.205 1.00 90.38 110 SER A CA 1
ATOM 846 C C . SER A 1 110 ? -2.355 17.664 7.173 1.00 90.38 110 SER A C 1
ATOM 848 O O . SER A 1 110 ? -3.556 17.722 6.936 1.00 90.38 110 SER A O 1
ATOM 850 N N . GLY A 1 111 ? -1.878 16.997 8.231 1.00 90.94 111 GLY A N 1
ATOM 851 C CA . GLY A 1 111 ? -2.725 16.292 9.198 1.00 90.94 111 GLY A CA 1
ATOM 852 C C . GLY A 1 111 ? -3.330 14.977 8.689 1.00 90.94 111 GLY A C 1
ATOM 853 O O . GLY A 1 111 ? -4.214 14.418 9.335 1.00 90.94 111 GLY A O 1
ATOM 854 N N . GLN A 1 112 ? -2.873 14.455 7.547 1.00 91.50 112 GLN A N 1
ATOM 855 C CA . GLN A 1 112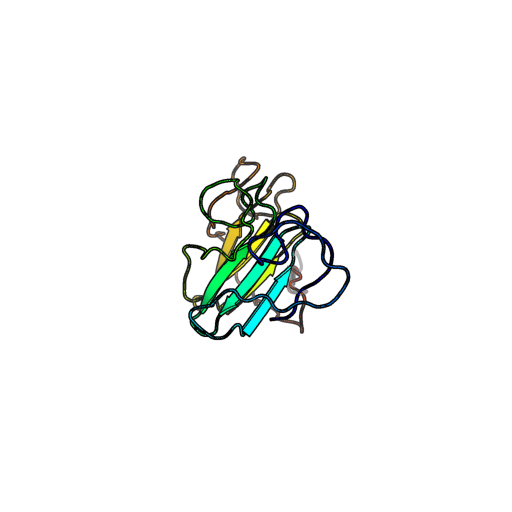 ? -3.439 13.258 6.912 1.00 91.50 112 GLN A CA 1
ATOM 856 C C . GLN A 1 112 ? -3.312 11.973 7.752 1.00 91.50 112 GLN A C 1
ATOM 858 O O . GLN A 1 112 ? -4.005 10.998 7.471 1.00 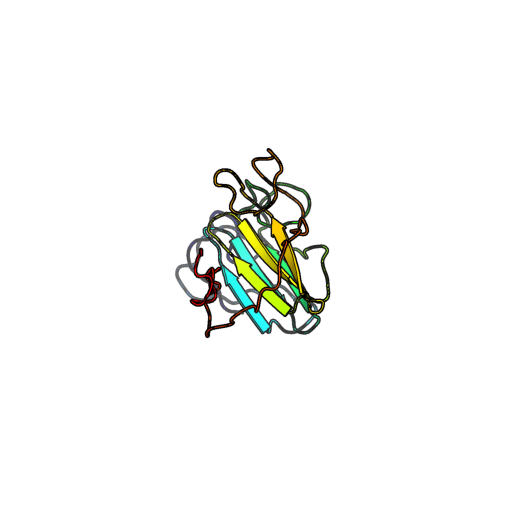91.50 112 GLN A O 1
ATOM 863 N N . LEU A 1 113 ? -2.453 11.945 8.782 1.00 92.00 113 LEU A N 1
ATOM 864 C CA . LEU A 1 113 ? -2.366 10.799 9.690 1.00 92.00 113 LEU A CA 1
ATOM 865 C C . LEU A 1 113 ? -3.395 10.847 10.823 1.00 92.00 113 LEU A C 1
ATOM 867 O O . LEU A 1 113 ? -3.534 9.854 11.532 1.00 92.00 113 LEU A O 1
ATOM 871 N N . GLY A 1 114 ? -4.129 11.953 10.984 1.00 88.81 114 GLY A N 1
ATOM 872 C CA . GLY A 1 114 ? -5.308 12.034 11.849 1.00 88.81 114 GLY A CA 1
ATOM 873 C C . GLY A 1 114 ? -5.042 11.904 13.352 1.00 88.81 114 GLY A C 1
ATOM 874 O O . GLY A 1 114 ? -5.978 11.664 14.114 1.00 88.81 114 GLY A O 1
ATOM 875 N N . PHE A 1 115 ? -3.793 12.040 13.800 1.00 82.12 115 PHE A N 1
ATOM 876 C CA . PHE A 1 115 ? -3.450 12.136 15.219 1.00 82.12 115 PHE A CA 1
ATOM 877 C C . PHE A 1 115 ? -3.107 13.578 15.610 1.00 82.12 115 PHE A C 1
ATOM 879 O O . PHE A 1 115 ? -2.614 14.351 14.797 1.00 82.12 115 PHE A O 1
ATOM 886 N N . GLN A 1 116 ? -3.375 13.930 16.869 1.00 72.25 116 GLN A N 1
ATOM 887 C CA . GLN A 1 116 ? -3.187 15.278 17.431 1.00 72.25 116 GLN A CA 1
ATOM 888 C C . GLN A 1 116 ? -1.723 15.588 17.803 1.00 72.25 116 GLN A C 1
ATOM 890 O O . GLN A 1 116 ? -1.480 16.415 18.675 1.00 72.25 116 GLN A O 1
ATOM 895 N N . ASP A 1 117 ? -0.754 14.887 17.212 1.00 72.19 117 ASP A N 1
ATOM 896 C CA . ASP A 1 117 ? 0.662 15.130 17.491 1.00 72.19 117 ASP A CA 1
ATOM 897 C C . ASP A 1 117 ? 1.277 16.083 16.447 1.00 72.19 117 ASP A C 1
ATOM 899 O O . ASP A 1 117 ? 0.798 16.183 15.316 1.00 72.19 117 ASP A O 1
ATOM 903 N N . GLU A 1 118 ? 2.321 16.817 16.844 1.00 75.19 118 GLU A N 1
ATOM 904 C CA . GLU A 1 118 ? 3.008 17.795 15.986 1.00 75.19 118 GLU A CA 1
ATOM 905 C C . GLU A 1 118 ? 4.022 17.143 15.024 1.00 75.19 118 GLU A C 1
ATOM 907 O O . GLU A 1 118 ? 4.714 17.837 14.274 1.00 75.19 118 GLU A O 1
ATOM 912 N N . TYR A 1 119 ? 4.151 15.809 15.016 1.00 83.00 119 TYR A N 1
ATOM 913 C CA . TYR A 1 119 ? 5.133 15.153 14.163 1.00 83.00 119 TYR A CA 1
ATOM 914 C C . TYR A 1 119 ? 4.686 15.198 12.700 1.00 83.00 119 TYR A C 1
ATOM 916 O O . TYR A 1 119 ? 3.620 14.714 12.316 1.00 83.00 119 TYR A O 1
ATOM 924 N N . LEU A 1 120 ? 5.573 15.716 11.848 1.00 90.62 120 LEU A N 1
ATOM 925 C CA . LEU A 1 120 ? 5.345 15.845 10.407 1.00 90.62 120 LEU A CA 1
ATOM 926 C C . LEU A 1 120 ? 5.397 14.508 9.654 1.00 90.62 120 LEU A C 1
ATOM 928 O O . LEU A 1 120 ? 5.058 14.472 8.470 1.00 90.62 120 LEU A O 1
ATOM 932 N N . THR A 1 121 ? 5.834 13.423 10.302 1.00 94.56 121 THR A N 1
ATOM 933 C CA . THR A 1 121 ? 5.885 12.074 9.722 1.00 94.56 121 THR A CA 1
ATOM 934 C C . THR A 1 121 ? 5.719 10.981 10.784 1.00 94.56 121 THR A C 1
ATOM 936 O O . THR A 1 121 ? 5.892 11.223 11.979 1.00 94.56 121 THR A O 1
ATOM 939 N N . SER A 1 122 ? 5.424 9.756 10.347 1.00 96.25 122 SER A N 1
ATOM 940 C CA . SER A 1 122 ? 5.514 8.549 11.170 1.00 96.25 122 SER A CA 1
ATOM 941 C C . SER A 1 122 ? 6.106 7.394 10.370 1.00 96.25 122 SER A C 1
ATOM 943 O O . SER A 1 122 ? 5.514 6.956 9.389 1.00 96.25 122 SER A O 1
ATOM 945 N N . GLN A 1 123 ? 7.241 6.863 10.825 1.00 97.31 123 GLN A N 1
ATOM 946 C CA . GLN A 1 123 ? 7.917 5.698 10.228 1.00 97.31 123 GLN A CA 1
ATOM 947 C C . GLN A 1 123 ? 7.292 4.359 10.640 1.00 97.31 123 GLN A C 1
ATOM 949 O O . GLN A 1 123 ? 7.597 3.321 10.057 1.00 97.31 123 GLN A O 1
ATOM 954 N N . ASN A 1 124 ? 6.447 4.378 11.672 1.00 96.94 124 ASN A N 1
ATOM 955 C CA . ASN A 1 124 ? 5.760 3.208 12.203 1.00 96.94 124 ASN A CA 1
ATOM 956 C C . ASN A 1 124 ? 4.243 3.414 12.124 1.00 96.94 124 ASN A C 1
ATOM 958 O O . ASN A 1 124 ? 3.778 4.544 12.319 1.00 96.94 124 ASN A O 1
ATOM 962 N N . PRO A 1 125 ? 3.455 2.349 11.904 1.00 97.38 125 PRO A N 1
ATOM 963 C CA . PRO A 1 125 ? 2.008 2.414 12.017 1.00 97.38 125 PRO A CA 1
ATOM 964 C C . PRO A 1 125 ? 1.580 2.912 13.396 1.00 97.38 125 PRO A C 1
ATOM 966 O O . PRO A 1 125 ? 1.817 2.263 14.416 1.00 97.38 125 PRO A O 1
ATOM 969 N N . LYS A 1 126 ? 0.906 4.060 13.429 1.00 94.81 126 LYS A N 1
ATOM 970 C CA . LYS A 1 126 ? 0.312 4.615 14.642 1.00 94.81 126 LYS A CA 1
ATOM 971 C C . LYS A 1 126 ? -1.182 4.350 14.631 1.00 94.81 126 LYS A C 1
ATOM 973 O O . LYS A 1 126 ? -1.867 4.601 13.645 1.00 94.81 126 LYS A O 1
ATOM 978 N N . LYS A 1 127 ? -1.696 3.834 15.746 1.00 92.81 127 LYS A N 1
ATOM 979 C CA . LYS A 1 127 ? -3.136 3.646 15.927 1.00 92.81 127 LYS A CA 1
ATOM 980 C C . LYS A 1 127 ? -3.804 5.012 16.085 1.00 92.81 127 LYS A C 1
ATOM 982 O O . LYS A 1 127 ? -3.463 5.744 17.014 1.00 92.81 127 LYS A O 1
ATOM 987 N N . ILE A 1 128 ? -4.806 5.307 15.263 1.00 87.31 128 ILE A N 1
ATOM 988 C CA . ILE A 1 128 ? -5.647 6.490 15.458 1.00 87.31 128 ILE A CA 1
ATOM 989 C C . ILE A 1 128 ? -6.667 6.206 16.567 1.00 87.31 128 ILE A C 1
ATOM 991 O O . ILE A 1 128 ? -7.327 5.161 16.587 1.00 87.31 128 ILE A O 1
ATOM 995 N N . LYS A 1 129 ? -6.812 7.149 17.502 1.00 78.06 129 LYS A N 1
ATOM 996 C CA . LYS A 1 129 ? -7.959 7.199 18.415 1.00 78.06 129 LYS A CA 1
ATOM 997 C C . LYS A 1 129 ? -9.063 7.996 17.732 1.00 78.06 129 LYS A C 1
ATOM 999 O O . LYS A 1 129 ? -8.984 9.215 17.671 1.00 78.06 129 LYS A O 1
ATOM 1004 N N . ILE A 1 130 ? -10.072 7.307 17.217 1.00 66.12 130 ILE A N 1
ATOM 1005 C CA . ILE A 1 130 ? -11.256 7.967 16.667 1.00 66.12 130 ILE A CA 1
ATOM 1006 C C . ILE A 1 130 ? -12.279 8.109 17.804 1.00 66.12 130 ILE A C 1
ATOM 1008 O O . ILE A 1 130 ? -12.614 7.118 18.453 1.00 66.12 130 ILE A O 1
ATOM 1012 N N . SER A 1 131 ? -12.737 9.327 18.092 1.00 57.47 131 SER A N 1
ATOM 1013 C CA . SER A 1 131 ? -13.765 9.601 19.106 1.00 57.47 131 SER A CA 1
ATOM 1014 C C . SER A 1 131 ? -15.151 9.671 18.456 1.00 57.47 131 SER A C 1
ATOM 1016 O O . SER A 1 131 ? -15.444 10.651 17.784 1.00 57.47 131 SER A O 1
ATOM 1018 N N . GLY A 1 132 ? -16.003 8.655 18.646 1.00 52.34 132 GLY A N 1
ATOM 1019 C CA . GLY A 1 132 ? -17.383 8.626 18.123 1.00 52.34 132 GLY A CA 1
ATOM 1020 C C . GLY A 1 132 ? -17.809 7.263 17.557 1.00 52.34 132 GLY A C 1
ATOM 1021 O O . GLY A 1 132 ? -16.985 6.360 17.419 1.00 52.34 132 GLY A O 1
ATOM 1022 N N . LYS A 1 133 ? -19.106 7.096 17.247 1.00 43.84 133 LYS A N 1
ATOM 1023 C CA . LYS A 1 133 ? -19.619 5.956 16.462 1.00 43.84 133 LYS A CA 1
ATOM 1024 C C . LYS A 1 133 ? -19.410 6.264 14.979 1.00 43.84 133 LYS A C 1
ATOM 1026 O O . LYS A 1 133 ? -19.970 7.239 14.492 1.00 43.84 133 LYS A O 1
ATOM 1031 N N . TYR A 1 134 ? -18.648 5.434 14.275 1.00 53.78 134 TYR A N 1
ATOM 1032 C CA . TYR A 1 134 ? -18.474 5.537 12.827 1.00 53.78 134 TYR A CA 1
ATOM 1033 C C . TYR A 1 134 ? -18.819 4.199 12.189 1.00 53.78 134 TYR A C 1
ATOM 1035 O O . TYR A 1 134 ? -18.331 3.158 12.632 1.00 53.78 134 TYR A O 1
ATOM 1043 N N . GLU A 1 135 ?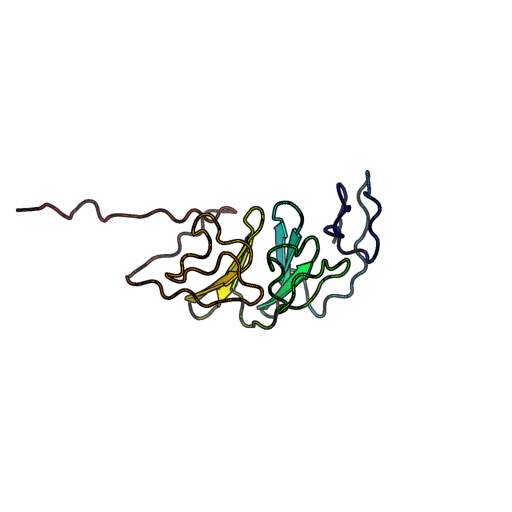 -19.640 4.237 11.146 1.00 47.38 135 GLU A N 1
ATOM 1044 C CA . GLU A 1 135 ? -19.790 3.125 10.216 1.00 47.38 135 GLU A CA 1
ATOM 1045 C C . GLU A 1 135 ? -18.791 3.339 9.079 1.00 47.38 135 GLU A C 1
ATOM 1047 O O . GLU A 1 135 ? -18.769 4.384 8.428 1.00 47.38 135 GLU A O 1
ATOM 1052 N N . LEU A 1 136 ? -17.900 2.368 8.888 1.00 47.78 136 LEU A N 1
ATOM 1053 C CA . LEU A 1 136 ? -16.989 2.343 7.751 1.00 47.78 136 LEU A CA 1
ATOM 1054 C C . LEU A 1 136 ? -17.814 1.960 6.517 1.00 47.78 136 LEU A C 1
ATOM 1056 O O . LEU A 1 136 ? -18.139 0.788 6.332 1.00 47.78 136 LEU A O 1
ATOM 1060 N N . PHE A 1 137 ? -18.182 2.940 5.693 1.00 41.50 137 PHE A N 1
ATOM 1061 C CA . PHE A 1 137 ? -18.840 2.676 4.416 1.00 41.50 137 PHE A CA 1
ATOM 1062 C C . PHE A 1 137 ? -17.788 2.254 3.389 1.00 41.50 137 PHE A C 1
ATOM 1064 O O . PHE A 1 137 ? -16.907 3.028 3.019 1.00 41.50 137 PHE A O 1
ATOM 1071 N N . PHE A 1 138 ? -17.869 0.999 2.950 1.00 45.97 138 PHE A N 1
ATOM 1072 C CA . PHE A 1 138 ? -17.033 0.456 1.887 1.00 45.97 138 PHE A CA 1
ATOM 1073 C C . PHE A 1 138 ? -17.808 0.529 0.576 1.00 45.97 138 PHE A C 1
ATOM 1075 O O . PHE A 1 138 ? -18.569 -0.385 0.259 1.00 45.97 138 PHE A O 1
ATOM 1082 N N . GLU A 1 139 ? -17.621 1.598 -0.195 1.00 40.44 139 GLU A N 1
ATOM 1083 C CA . GLU A 1 139 ? -18.027 1.577 -1.598 1.00 40.44 139 GLU A CA 1
ATOM 1084 C C . GLU A 1 139 ? -16.850 1.111 -2.459 1.00 40.44 139 GLU A C 1
ATOM 1086 O O . GLU A 1 139 ? -15.686 1.394 -2.167 1.00 40.44 139 GLU A O 1
ATOM 1091 N N . LYS A 1 140 ? -17.175 0.289 -3.457 1.00 41.50 140 LYS A N 1
ATOM 1092 C CA . LYS A 1 140 ? -16.298 -0.552 -4.284 1.00 41.50 140 LYS A CA 1
ATOM 1093 C C . LYS A 1 140 ? -15.056 0.170 -4.840 1.00 41.50 140 LYS A C 1
ATOM 1095 O O . LYS A 1 140 ? -15.027 0.510 -6.009 1.00 41.50 140 LYS A O 1
ATOM 1100 N N . ASP A 1 141 ? -14.022 0.309 -4.012 1.00 44.59 141 ASP A N 1
ATOM 1101 C CA . ASP A 1 141 ? -12.634 0.691 -4.335 1.00 44.59 141 ASP A CA 1
ATOM 1102 C C . ASP A 1 141 ? -12.117 2.078 -3.917 1.00 44.59 141 ASP A C 1
ATOM 1104 O O . ASP A 1 141 ? -10.924 2.333 -4.124 1.00 44.59 141 ASP A O 1
ATOM 1108 N N . LEU A 1 142 ? -12.892 2.901 -3.198 1.00 40.28 142 LEU A N 1
ATOM 1109 C CA . LEU A 1 142 ? -12.413 4.184 -2.651 1.00 40.28 142 LEU A CA 1
ATOM 1110 C C . LEU A 1 142 ? -12.718 4.337 -1.152 1.00 40.28 142 LEU A C 1
ATOM 1112 O O . LEU A 1 142 ? -13.855 4.191 -0.716 1.00 40.28 142 LEU A O 1
ATOM 1116 N N . LEU A 1 143 ? -11.692 4.672 -0.357 1.00 43.78 143 LEU A N 1
ATOM 1117 C CA . LEU A 1 143 ? -11.871 5.156 1.014 1.00 43.78 143 LEU A CA 1
ATOM 1118 C C . LEU A 1 143 ? -12.111 6.670 0.955 1.00 43.78 143 LEU A C 1
ATOM 1120 O O . LEU A 1 143 ? -11.162 7.442 0.847 1.00 43.78 143 LEU A O 1
ATOM 1124 N N . HIS A 1 144 ? -13.367 7.099 1.056 1.00 46.50 144 HIS A N 1
ATOM 1125 C CA . HIS A 1 144 ? -13.693 8.471 1.438 1.00 46.50 144 HIS A CA 1
ATOM 1126 C C . HIS A 1 144 ? -14.100 8.480 2.914 1.00 46.50 144 HIS A C 1
ATOM 1128 O O . HIS A 1 144 ? -15.038 7.795 3.314 1.00 46.50 144 HIS A O 1
ATOM 1134 N N . MET A 1 145 ? -13.411 9.269 3.739 1.00 41.34 145 MET A N 1
ATOM 1135 C CA . MET A 1 145 ? -13.914 9.622 5.066 1.00 41.34 145 MET A CA 1
ATOM 1136 C C . MET A 1 145 ? -15.043 10.643 4.871 1.00 41.34 145 MET A C 1
ATOM 1138 O O . MET A 1 145 ? -14.785 11.840 4.790 1.00 41.34 145 MET A O 1
ATOM 1142 N N . ILE A 1 146 ? -16.286 10.178 4.727 1.00 47.44 146 ILE A N 1
ATOM 1143 C CA . ILE A 1 146 ? -17.459 11.060 4.663 1.00 47.44 146 ILE A CA 1
ATOM 1144 C C . ILE A 1 146 ? -17.996 11.237 6.081 1.00 47.44 146 ILE A C 1
ATOM 1146 O O . ILE A 1 146 ? -18.362 10.276 6.758 1.00 47.44 146 ILE A O 1
ATOM 1150 N N . THR A 1 147 ? -18.044 12.483 6.545 1.00 37.94 147 THR A N 1
ATOM 1151 C CA . THR A 1 147 ? -18.751 12.857 7.768 1.00 37.94 147 THR A CA 1
ATOM 1152 C C . THR A 1 147 ? -20.255 12.770 7.510 1.00 37.94 147 THR A C 1
ATOM 1154 O O . THR A 1 147 ? -20.865 13.738 7.062 1.00 37.94 147 THR A O 1
ATOM 1157 N N . ASN A 1 148 ? -20.876 11.622 7.782 1.00 37.81 148 ASN A N 1
ATOM 1158 C CA . ASN A 1 148 ? -22.333 11.556 7.853 1.00 37.81 148 ASN A CA 1
ATOM 1159 C C . ASN A 1 148 ? -22.779 12.220 9.159 1.00 37.81 148 ASN A C 1
ATOM 1161 O O . ASN A 1 148 ? -22.823 11.594 10.217 1.00 37.81 148 ASN A O 1
ATOM 1165 N N . TRP A 1 149 ? -23.083 13.514 9.092 1.00 37.97 149 TRP A N 1
ATOM 1166 C CA . TRP A 1 149 ? -23.887 14.165 10.120 1.00 37.97 149 TRP A CA 1
ATOM 1167 C C . TRP A 1 149 ? -25.292 13.546 10.044 1.00 37.97 149 TRP A C 1
ATOM 1169 O O . TRP A 1 149 ? -25.889 13.590 8.965 1.00 37.97 149 TRP A O 1
ATOM 1179 N N . PRO A 1 150 ? -25.864 12.968 11.117 1.00 35.38 150 PRO A N 1
ATOM 1180 C CA . PRO A 1 150 ? -27.291 12.687 11.111 1.00 35.38 150 PRO A CA 1
ATOM 1181 C C . PRO A 1 150 ? -28.028 14.014 10.909 1.00 35.38 150 PRO A C 1
ATOM 1183 O O . PRO A 1 150 ? -27.885 14.947 11.701 1.00 35.38 150 PRO A O 1
ATOM 1186 N N . SER A 1 151 ? -28.825 14.092 9.845 1.00 47.25 151 SER A N 1
ATOM 1187 C CA . SER A 1 151 ? -29.623 15.249 9.421 1.00 47.25 151 SER A CA 1
ATOM 1188 C C . SER A 1 151 ? -30.760 15.617 10.390 1.00 47.25 151 SER A C 1
ATOM 1190 O O . SER A 1 151 ? -31.749 16.229 9.994 1.00 47.25 151 SER A O 1
ATOM 1192 N N . SER A 1 152 ? -30.649 15.250 11.667 1.00 43.09 152 SER A N 1
ATOM 1193 C CA . SER A 1 152 ? -31.664 15.486 12.692 1.00 43.09 152 SER A CA 1
ATOM 1194 C C . SER A 1 152 ? -31.148 16.209 13.936 1.00 43.09 152 SER A C 1
ATOM 1196 O O . SER A 1 152 ? -31.894 16.320 14.906 1.00 43.09 152 SER A O 1
ATOM 1198 N N . PHE A 1 153 ? -29.925 16.752 13.937 1.00 37.53 153 PHE A N 1
ATOM 1199 C CA . PHE A 1 153 ? -29.508 17.662 15.007 1.00 37.53 153 PHE A CA 1
ATOM 1200 C C . PHE A 1 153 ? -30.039 19.076 14.721 1.00 37.53 153 PHE A C 1
ATOM 1202 O O . PHE A 1 153 ? -29.385 19.891 14.074 1.00 37.53 153 PHE A O 1
ATOM 1209 N N . LYS A 1 154 ? -31.273 19.351 15.158 1.00 33.72 154 LYS A N 1
ATOM 1210 C CA . LYS A 1 154 ? -31.796 20.719 15.238 1.00 33.72 154 LYS A CA 1
ATOM 1211 C C . LYS A 1 154 ? -31.346 21.331 16.562 1.00 33.72 154 LYS A C 1
ATOM 1213 O O . LYS A 1 154 ? -31.611 20.762 17.615 1.00 33.72 154 LYS A O 1
ATOM 1218 N N . TRP A 1 155 ? -30.690 22.485 16.502 1.00 35.50 155 TRP A N 1
ATOM 1219 C CA . TRP A 1 155 ? -30.534 23.353 17.666 1.00 35.50 155 TRP A CA 1
ATOM 1220 C C . TRP A 1 155 ? -31.827 24.148 17.852 1.00 35.50 155 TRP A C 1
ATOM 1222 O O . TRP A 1 155 ? -32.068 25.074 17.083 1.00 35.50 155 TRP A O 1
ATOM 1232 N N . THR A 1 156 ? -32.638 23.720 18.819 1.00 50.69 156 THR A N 1
ATOM 1233 C CA . THR A 1 156 ? -33.472 24.486 19.773 1.00 50.69 156 THR A CA 1
ATOM 1234 C C . THR A 1 156 ? -34.083 23.472 20.723 1.00 50.69 156 THR A C 1
ATOM 1236 O O . THR A 1 156 ? -34.744 22.546 20.195 1.00 50.69 156 THR A O 1
#

Secondary structure (DSSP, 8-state):
-EEEE--TTSTT-SS--S-EEEEEE-----SS-EEEEEE-SSEEEEEETTS-EEEEE--TTSTT-SSS---EEEEEE-S--SEEEEEE-SSEEEEEETTS-EEEEEE-TTSTT--S---SEEEEEEEP---S------BTTB--------TT----

Solvent-accessible surface area (backbone atoms only — not comparable to full-atom values): 8841 Å² total; per-residue (Å²): 98,77,39,60,41,80,10,86,41,6,39,55,27,65,68,50,49,75,58,32,97,54,83,39,75,38,78,68,84,66,96,54,58,76,74,47,76,42,58,33,68,48,24,32,39,37,35,28,72,79,15,40,40,30,21,20,3,41,9,84,41,5,34,42,25,68,69,50,50,68,59,25,29,39,71,36,71,30,96,60,66,49,41,71,46,78,47,49,44,63,54,25,30,38,37,32,26,76,84,76,45,45,30,26,20,3,43,21,86,81,52,76,49,66,58,98,63,90,59,52,50,28,28,41,68,39,73,49,84,79,90,75,94,78,82,87,70,82,54,99,87,56,91,67,93,72,84,80,71,72,96,73,79,72,95,125

Radius of gyration: 16.77 Å; Cα contacts (8 Å, |Δi|>4): 366; chains: 1; bounding box: 49×41×40 Å

Mean predicted aligned error: 8.04 Å

Nearest PDB structures (foldseek):
  6xzn-assembly2_B  TM=9.477E-01  e=5.519E-13  Arabidopsis thaliana
  6xzl-assembly1_A  TM=9.557E-01  e=9.397E-13  Arabidopsis thaliana
  6xzm-assembly2_B  TM=9.426E-01  e=6.590E-13  Arabidopsis thaliana
  4d9s-assembly1_A  TM=9.383E-01  e=6.992E-13  Arabidopsis thaliana
  7q40-assembly1_A  TM=9.422E-01  e=2.165E-10  Homo sapiens

Foldseek 3Di:
DWDFAAQCLLQSQQLDGDGHHDIDDRPDDDPAAFPDKEDAQFKIWTQGPQFWIWIAGAQCQLQRQCQDRHGHNHTDTAPDGQWPDWYYYNFKIWTAHPVRWIWIFGACCPPVRVDPDPDRGHNHTDTHDDPDDDDQDDDPPDRDPDPPDPPPPDDD

Sequence (156 aa):
MFCWGNNEFGQLGTGSHPSEPFPIINTFAFPSQIIKIKCGGNHSMALLSDGSVYCWGDNQYGQLGIGNNENQFIPKKVQLSNILQICCGYSHSMVITANNKLYTWGKNSSGQLGFQDEYLTSQNPKKIKISGKYELFFEKDLLHMITNWPSSFKWT

pLDDT: mean 86.19, std 19.9, range [33.72, 98.75]

Organism: NCBI:txid1963864

InterPro domains:
  IPR000408 Regulator of chromosome condensation, RCC1 [PF00415] (2-47)
  IPR000408 Regulator of chromosome condensation, RCC1 [PF00415] (50-96)
  IPR000408 Regulator of chromosome condensation, RCC1 [PF00415] (101-132)
  IPR000408 Regulator of chromosome condensation, RCC1 [PR00633] (1-13)
  IPR000408 Regulator of chromosome condensation, RCC1 [PR00633] (51-67)
  IPR000408 Regulator of chromosome condensation, RCC1 [PR00633] (102-116)
  IPR000408 Regulator of chromosome condensation, RCC1 [PS00626] (86-96)
  IPR000408 Regulator of chromosome condensation, RCC1 [PS50012] (1-50)
  IPR000408 Regulator of chromosome condensation, RCC1 [PS50012] (51-99)
  IPR009091 Regulator of chromosome condensation 1/beta-lactamase-inhibitor protein II [G3DSA:2.130.10.30] (1-140)
  IPR009091 Regulator of chromosome condensation 1/beta-lactamase-inhibitor protein II [SSF50985] (2-129)
  IPR051625 Diverse Signaling and Regulatory Domain-Containing Protein [PTHR22872] (2-128)